Protein AF-A0A2E4DMF3-F1 (afdb_monomer_lite)

Secondary structure (DSSP, 8-state):
--THHHHHHHHHHHHHH-----TT-HHHHHHHHHHHHHHHHHHHHHHHHHHHHHHTTSS-HHHHHHHHHHHHHHHHHHHHHHHHHHHHHHHHH-

Foldseek 3Di:
DDPVVVVVLVVVLVVLLDDDDDPVPDVLSVVLVVLSVVLSVVLVVLLVVLVVCVVVVNDPPVRSVVVSVVSSVVSVVVSVVSVVVSVVVVVVPD

Structure (mmCIF, N/CA/C/O backbone):
data_AF-A0A2E4DMF3-F1
#
_entry.id   AF-A0A2E4DMF3-F1
#
loop_
_atom_site.group_PDB
_atom_site.id
_atom_site.type_symbol
_atom_site.label_atom_id
_atom_site.label_alt_id
_atom_site.label_comp_id
_atom_site.label_asym_id
_atom_site.label_entity_id
_atom_site.label_seq_id
_atom_site.pdbx_PDB_ins_code
_atom_site.Cartn_x
_atom_site.Cartn_y
_atom_site.Cartn_z
_atom_site.occupancy
_atom_site.B_iso_or_equiv
_atom_site.auth_seq_id
_atom_site.auth_comp_id
_atom_site.auth_asym_id
_atom_site.auth_atom_id
_atom_site.pdbx_PDB_model_num
ATOM 1 N N . MET A 1 1 ? -5.688 -9.128 17.661 1.00 45.66 1 MET A N 1
ATOM 2 C CA . MET A 1 1 ? -6.464 -8.941 16.420 1.00 45.66 1 MET A CA 1
ATOM 3 C C . MET A 1 1 ? -6.016 -9.991 15.413 1.00 45.66 1 MET A C 1
ATOM 5 O O . MET A 1 1 ? -4.989 -10.624 15.632 1.00 45.66 1 MET A O 1
ATOM 9 N N . SER A 1 2 ? -6.891 -10.330 14.468 1.00 39.31 2 SER A N 1
ATOM 10 C CA . SER A 1 2 ? -6.883 -11.601 13.735 1.00 39.31 2 SER A CA 1
ATOM 11 C C . SER A 1 2 ? -5.776 -11.658 12.678 1.00 39.31 2 SER A C 1
ATOM 13 O O . SER A 1 2 ? -5.618 -10.720 11.908 1.00 39.31 2 SER A O 1
ATOM 15 N N . SER A 1 3 ? -5.094 -12.803 12.574 1.00 50.69 3 SER A N 1
ATOM 16 C CA . SER A 1 3 ? -4.125 -13.181 11.521 1.00 50.69 3 SER A CA 1
ATOM 17 C C . SER A 1 3 ? -4.613 -12.949 10.076 1.00 50.69 3 SER A C 1
ATOM 19 O O . SER A 1 3 ? -3.838 -13.067 9.131 1.00 50.69 3 SER A O 1
ATOM 21 N N . PHE A 1 4 ? -5.899 -12.651 9.904 1.00 50.91 4 PHE A N 1
ATOM 22 C CA . PHE A 1 4 ? -6.598 -12.530 8.634 1.00 50.91 4 PHE A CA 1
ATOM 23 C C . PHE A 1 4 ? -6.314 -11.218 7.876 1.00 50.91 4 PHE A C 1
ATOM 25 O O . PHE A 1 4 ? -6.288 -11.229 6.649 1.00 50.91 4 PHE A O 1
ATOM 32 N N . GLU A 1 5 ? -6.080 -10.097 8.571 1.00 52.84 5 GLU A N 1
ATOM 33 C CA . GLU A 1 5 ? -5.836 -8.797 7.912 1.00 52.84 5 GLU A CA 1
ATOM 34 C C . GLU A 1 5 ? -4.419 -8.712 7.323 1.00 52.84 5 GLU A C 1
ATOM 36 O O . GLU A 1 5 ? -4.246 -8.246 6.199 1.00 52.84 5 GLU A O 1
ATOM 41 N N . LEU A 1 6 ? -3.420 -9.271 8.017 1.00 53.62 6 LEU A N 1
ATOM 42 C CA . LEU A 1 6 ? -2.045 -9.380 7.510 1.00 53.62 6 LEU A CA 1
ATOM 43 C C . LEU A 1 6 ? -1.948 -10.320 6.297 1.00 53.62 6 LEU A C 1
ATOM 45 O O . LEU A 1 6 ? -1.313 -9.972 5.305 1.00 53.62 6 LEU A O 1
ATOM 49 N N . GLN A 1 7 ? -2.654 -11.459 6.321 1.00 58.28 7 GLN A N 1
ATOM 50 C CA . GLN A 1 7 ? -2.686 -12.388 5.182 1.00 58.28 7 GLN A CA 1
ATOM 51 C C . GLN A 1 7 ? -3.273 -11.769 3.905 1.00 58.28 7 GLN A C 1
ATOM 53 O O . GLN A 1 7 ? -2.823 -12.098 2.805 1.00 58.28 7 GLN A O 1
ATOM 58 N N . GLN A 1 8 ? -4.266 -10.879 4.027 1.00 60.91 8 GLN A N 1
ATOM 59 C CA . GLN A 1 8 ? -4.832 -10.179 2.870 1.00 60.91 8 GLN A CA 1
ATOM 60 C C . GLN A 1 8 ? -3.829 -9.211 2.241 1.00 60.91 8 GLN A C 1
ATOM 62 O O . GLN A 1 8 ? -3.724 -9.163 1.017 1.00 60.91 8 GLN A O 1
ATOM 67 N N . VAL A 1 9 ? -3.075 -8.472 3.060 1.00 62.09 9 VAL A N 1
ATOM 68 C CA . VAL A 1 9 ? -2.041 -7.554 2.566 1.00 62.09 9 VAL A CA 1
ATOM 69 C C . VAL A 1 9 ? -0.945 -8.327 1.843 1.00 62.09 9 VAL A C 1
ATOM 71 O O . VAL A 1 9 ? -0.593 -7.957 0.726 1.00 62.09 9 VAL A O 1
ATOM 74 N N . ASP A 1 10 ? -0.449 -9.416 2.430 1.00 63.94 10 ASP A N 1
ATOM 75 C CA . ASP A 1 10 ? 0.614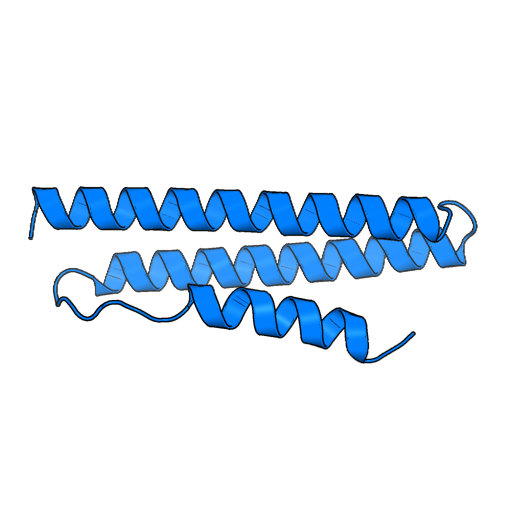 -10.220 1.819 1.00 63.94 10 ASP A CA 1
ATOM 76 C C . ASP A 1 10 ? 0.190 -10.798 0.460 1.00 63.94 10 ASP A C 1
ATOM 78 O O . ASP A 1 10 ? 0.908 -10.618 -0.526 1.00 63.94 10 ASP A O 1
ATOM 82 N N . SER A 1 11 ? -1.020 -11.367 0.374 1.00 65.25 11 SER A N 1
ATOM 83 C CA . SER A 1 11 ? -1.568 -11.920 -0.878 1.00 65.25 11 SER A CA 1
ATOM 84 C C . SER A 1 11 ? -1.723 -10.858 -1.978 1.00 65.25 11 SER A C 1
ATOM 86 O O . SER A 1 11 ? -1.499 -11.136 -3.152 1.00 65.25 11 SER A O 1
ATOM 88 N N . LEU A 1 12 ? -2.075 -9.617 -1.619 1.00 67.31 12 LEU A N 1
ATOM 89 C CA . LEU A 1 12 ? -2.271 -8.520 -2.579 1.00 67.31 12 LEU A CA 1
ATOM 90 C C . LEU A 1 12 ? -0.976 -8.063 -3.269 1.00 67.31 12 LEU A C 1
ATOM 92 O O . LEU A 1 12 ? -1.026 -7.499 -4.366 1.00 67.31 12 LEU A O 1
ATOM 96 N N . TRP A 1 13 ? 0.175 -8.264 -2.626 1.00 68.56 13 TRP A N 1
ATOM 97 C CA . TRP A 1 13 ? 1.470 -7.890 -3.189 1.00 68.56 13 TRP A CA 1
ATOM 98 C C . TRP A 1 13 ? 2.092 -8.998 -4.041 1.00 68.56 13 TRP A C 1
ATOM 100 O O . TRP A 1 13 ? 2.831 -8.679 -4.972 1.00 68.56 13 TRP A O 1
ATOM 110 N N . GLU A 1 14 ? 1.805 -10.271 -3.754 1.00 66.12 14 GLU A N 1
ATOM 111 C CA . GLU A 1 14 ? 2.342 -11.416 -4.506 1.00 66.12 14 GLU A CA 1
ATOM 112 C C . GLU A 1 14 ? 2.008 -11.314 -6.005 1.00 66.12 14 GLU A C 1
ATOM 114 O O . GLU A 1 14 ? 2.916 -11.387 -6.839 1.00 66.12 14 GLU A O 1
ATOM 119 N N . ASP A 1 15 ? 0.764 -10.962 -6.345 1.00 64.19 15 ASP A N 1
ATOM 120 C CA . ASP A 1 15 ? 0.301 -10.768 -7.730 1.00 64.19 15 ASP A CA 1
ATOM 121 C C . ASP A 1 15 ? 1.087 -9.694 -8.513 1.00 64.19 15 ASP A C 1
ATOM 123 O O . ASP A 1 15 ? 1.142 -9.725 -9.743 1.00 64.19 15 ASP A O 1
ATOM 127 N N . GLN A 1 16 ? 1.711 -8.732 -7.824 1.00 61.47 16 GLN A N 1
ATOM 128 C CA . GLN A 1 16 ? 2.417 -7.598 -8.445 1.00 61.47 16 GLN A CA 1
ATOM 129 C C . GLN A 1 16 ? 3.933 -7.814 -8.565 1.00 61.47 16 GLN A C 1
ATOM 131 O O . GLN A 1 16 ? 4.621 -7.040 -9.239 1.00 61.47 16 GLN A O 1
ATOM 136 N N . THR A 1 17 ? 4.461 -8.861 -7.925 1.00 59.4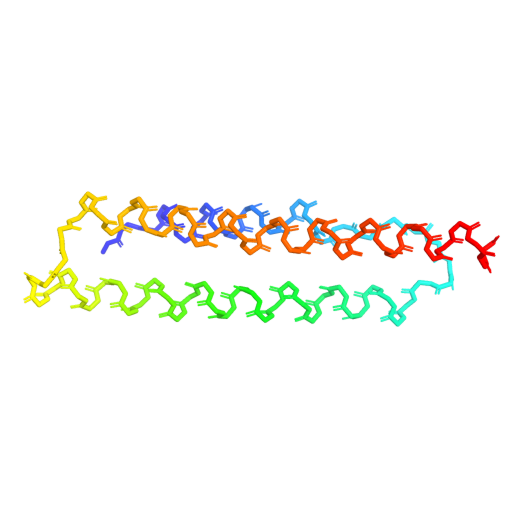1 17 THR A N 1
ATOM 137 C CA . THR A 1 17 ? 5.906 -9.143 -7.856 1.00 59.41 17 THR A CA 1
ATOM 138 C C . THR A 1 17 ? 6.425 -10.076 -8.948 1.00 59.41 17 THR A C 1
ATOM 140 O O . THR A 1 17 ? 7.638 -10.192 -9.104 1.00 59.41 17 THR A O 1
ATOM 143 N N . HIS A 1 18 ? 5.560 -10.703 -9.752 1.00 59.19 18 HIS A N 1
ATOM 144 C CA . HIS A 1 18 ? 6.014 -11.594 -10.821 1.00 59.19 18 HIS A CA 1
ATOM 145 C C . HIS A 1 18 ? 6.650 -10.811 -11.991 1.00 59.19 18 HIS A C 1
ATOM 147 O O . HIS A 1 18 ? 5.972 -10.019 -12.657 1.00 59.19 18 HIS A O 1
ATOM 153 N N . PRO A 1 19 ? 7.954 -10.998 -12.278 1.00 54.50 19 PRO A N 1
ATOM 154 C CA . PRO A 1 19 ? 8.604 -10.353 -13.411 1.00 54.50 19 PRO A CA 1
ATOM 155 C C . PRO A 1 19 ? 8.152 -11.012 -14.721 1.00 54.50 19 PRO A C 1
ATOM 157 O O . PRO A 1 19 ? 8.095 -12.233 -14.823 1.00 54.50 19 PRO A O 1
ATOM 160 N N . SER A 1 20 ? 7.872 -10.203 -15.743 1.00 53.97 20 SER A N 1
ATOM 161 C CA . SER A 1 20 ? 7.825 -10.682 -17.127 1.00 53.97 20 SER A CA 1
ATOM 162 C C . SER A 1 20 ? 9.265 -10.782 -17.624 1.00 53.97 20 SER A C 1
ATOM 164 O O . SER A 1 20 ? 9.954 -9.764 -17.696 1.00 53.97 20 SER A O 1
ATOM 166 N N . ASP A 1 21 ? 9.722 -11.993 -17.936 1.00 49.53 21 ASP A N 1
ATOM 167 C CA . ASP A 1 21 ? 11.076 -12.281 -18.413 1.00 49.53 21 ASP A CA 1
ATOM 168 C C . ASP A 1 21 ? 11.408 -11.500 -19.695 1.00 49.53 21 ASP A C 1
ATOM 170 O O . ASP A 1 21 ? 10.928 -11.808 -20.786 1.00 49.53 21 ASP A O 1
ATOM 174 N N . THR A 1 22 ? 12.250 -10.471 -19.602 1.00 48.56 22 THR A N 1
ATOM 175 C CA . THR A 1 22 ? 12.967 -9.920 -20.767 1.00 48.56 22 THR A CA 1
ATOM 176 C C . THR A 1 22 ? 14.257 -9.242 -20.309 1.00 48.56 22 THR A C 1
ATOM 178 O O . THR A 1 22 ? 14.259 -8.477 -19.351 1.00 48.56 22 THR A O 1
ATOM 181 N N . SER A 1 23 ? 15.391 -9.543 -20.947 1.00 48.72 23 SER A N 1
ATOM 182 C CA . SER A 1 23 ? 16.745 -9.372 -20.385 1.00 48.72 23 SER A CA 1
ATOM 183 C C . SER A 1 23 ? 17.299 -7.935 -20.301 1.00 48.72 23 SER A C 1
ATOM 185 O O . SER A 1 23 ? 18.446 -7.756 -19.904 1.00 48.72 23 SER A O 1
ATOM 187 N N . SER A 1 24 ? 16.511 -6.905 -20.624 1.00 48.59 24 SER A N 1
ATOM 188 C CA . SER A 1 24 ? 16.845 -5.482 -20.397 1.00 48.59 24 SER A CA 1
ATOM 189 C C . SER A 1 24 ? 16.470 -5.000 -18.977 1.00 48.59 24 SER A C 1
ATOM 191 O O . SER A 1 24 ? 16.654 -3.832 -18.634 1.00 48.59 24 SER A O 1
ATOM 193 N N . SER A 1 25 ? 15.900 -5.886 -18.155 1.00 57.03 25 SER A N 1
ATOM 194 C CA . SER A 1 25 ? 14.988 -5.542 -17.058 1.00 57.03 25 SER A CA 1
ATOM 195 C C . SER A 1 25 ? 15.584 -5.496 -15.653 1.00 57.03 25 SER A C 1
ATOM 197 O O . SER A 1 25 ? 14.864 -5.120 -14.737 1.00 57.03 25 SER A O 1
ATOM 199 N N . HIS A 1 26 ? 16.853 -5.852 -15.419 1.00 60.75 26 HIS A N 1
ATOM 200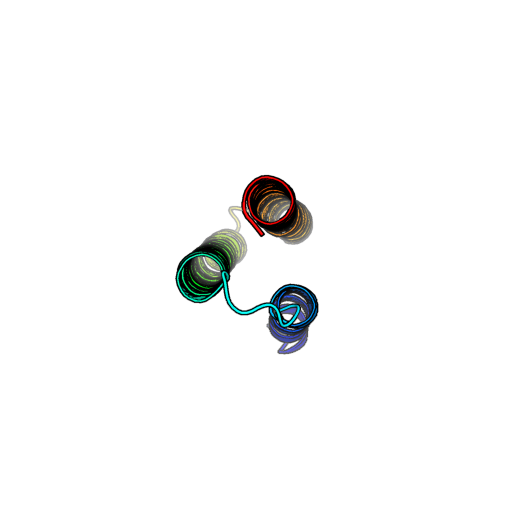 C CA . HIS A 1 26 ? 17.280 -6.141 -14.040 1.00 60.75 26 HIS A CA 1
ATOM 201 C C . HIS A 1 26 ? 17.221 -4.922 -13.098 1.00 60.75 26 HIS A C 1
ATOM 203 O O . HIS A 1 26 ? 16.703 -5.045 -11.993 1.00 60.75 26 HIS A O 1
ATOM 209 N N . ILE A 1 27 ? 17.655 -3.737 -13.553 1.00 62.66 27 ILE A N 1
ATOM 210 C CA . ILE A 1 27 ? 17.595 -2.486 -12.766 1.00 62.66 27 ILE A CA 1
ATOM 211 C C . ILE A 1 27 ? 16.144 -2.031 -12.547 1.00 62.66 27 ILE A C 1
ATOM 213 O O . ILE A 1 27 ? 15.805 -1.503 -11.485 1.00 62.66 27 ILE A O 1
ATOM 217 N N . VAL A 1 28 ? 15.274 -2.225 -13.543 1.00 68.69 28 VAL A N 1
ATOM 218 C CA . VAL A 1 28 ? 13.872 -1.790 -13.459 1.00 68.69 28 VAL A CA 1
ATOM 219 C C . VAL A 1 28 ? 13.063 -2.740 -12.574 1.00 68.69 28 VAL A C 1
ATOM 221 O O . VAL A 1 28 ? 12.327 -2.279 -11.705 1.00 68.69 28 VAL A O 1
ATOM 224 N N . ALA A 1 29 ? 13.309 -4.046 -12.682 1.00 69.31 29 ALA A N 1
ATOM 225 C CA . ALA A 1 29 ? 12.786 -5.061 -11.777 1.00 69.31 29 ALA A CA 1
ATOM 226 C C . ALA A 1 29 ? 13.272 -4.848 -10.332 1.00 69.31 29 ALA A C 1
ATOM 228 O O . ALA A 1 29 ? 12.471 -4.922 -9.405 1.00 69.31 29 ALA A O 1
ATOM 229 N N . GLU A 1 30 ? 14.549 -4.505 -10.122 1.00 77.06 30 GLU A N 1
ATOM 230 C CA . GLU A 1 30 ? 15.080 -4.172 -8.791 1.00 77.06 30 GLU A CA 1
ATOM 231 C C . GLU A 1 30 ? 14.423 -2.902 -8.222 1.00 77.06 30 GLU A C 1
ATOM 233 O O . GLU A 1 30 ? 14.078 -2.847 -7.042 1.00 77.06 30 GLU A O 1
ATOM 238 N N . SER A 1 31 ? 14.193 -1.891 -9.064 1.00 79.44 31 SER A N 1
ATOM 239 C CA . SER A 1 31 ? 13.490 -0.663 -8.674 1.00 79.44 31 SER A CA 1
ATOM 240 C C . SER A 1 31 ? 12.026 -0.937 -8.314 1.00 79.44 31 SER A C 1
ATOM 242 O O . SER A 1 31 ? 11.529 -0.397 -7.325 1.00 79.44 31 SER A O 1
ATOM 244 N N . ARG A 1 32 ? 11.351 -1.825 -9.058 1.00 81.81 32 ARG A N 1
ATOM 245 C CA . ARG A 1 32 ? 9.988 -2.288 -8.757 1.00 81.81 32 ARG A CA 1
ATOM 246 C C . ARG A 1 32 ? 9.932 -3.022 -7.419 1.00 81.81 32 ARG A C 1
ATOM 248 O O . ARG A 1 32 ? 9.073 -2.715 -6.598 1.00 81.81 32 ARG A O 1
ATOM 255 N N . GLN A 1 33 ? 10.861 -3.947 -7.184 1.00 84.06 33 GLN A N 1
ATOM 256 C CA . GLN A 1 33 ? 10.950 -4.700 -5.933 1.00 84.06 33 GLN A CA 1
ATOM 257 C C . GLN A 1 33 ? 11.143 -3.759 -4.734 1.00 84.06 33 GLN A C 1
ATOM 259 O O . GLN A 1 33 ? 10.386 -3.838 -3.770 1.00 84.06 33 GLN A O 1
ATOM 264 N N . LYS A 1 34 ? 12.081 -2.805 -4.832 1.00 86.75 34 LYS A N 1
ATOM 265 C CA . LYS A 1 34 ? 12.323 -1.791 -3.789 1.00 86.75 34 LYS A CA 1
ATOM 266 C C . LYS A 1 34 ? 11.098 -0.919 -3.521 1.00 86.75 34 LYS A C 1
ATOM 268 O O . LYS A 1 34 ? 10.831 -0.577 -2.373 1.00 86.75 34 LYS A O 1
ATOM 273 N N . LEU A 1 35 ? 10.349 -0.557 -4.563 1.00 86.12 35 LEU A N 1
ATOM 274 C CA . LEU A 1 35 ? 9.117 0.218 -4.421 1.00 86.12 35 LEU A CA 1
ATOM 275 C C . LEU A 1 35 ? 8.033 -0.577 -3.680 1.00 86.12 35 LEU A C 1
ATOM 277 O O . LEU A 1 35 ? 7.378 -0.042 -2.788 1.00 86.12 35 LEU A O 1
ATOM 281 N N . ILE A 1 36 ? 7.864 -1.855 -4.026 1.00 85.81 36 ILE A N 1
ATOM 282 C CA . ILE A 1 36 ? 6.915 -2.751 -3.354 1.00 85.81 36 ILE A CA 1
ATOM 283 C C . ILE A 1 36 ? 7.300 -2.930 -1.881 1.00 85.81 36 ILE A C 1
ATOM 285 O O . ILE A 1 36 ? 6.438 -2.819 -1.013 1.00 85.81 36 ILE A O 1
ATOM 289 N N . GLU A 1 37 ? 8.581 -3.154 -1.580 1.00 88.12 37 GLU A N 1
ATOM 290 C CA . GLU A 1 37 ? 9.079 -3.253 -0.201 1.00 88.12 37 GLU A CA 1
ATOM 291 C C . GLU A 1 37 ? 8.822 -1.967 0.594 1.00 88.12 37 GLU A C 1
ATOM 293 O O . GLU A 1 37 ? 8.272 -2.027 1.694 1.00 88.12 37 GLU A O 1
ATOM 298 N N . LEU A 1 38 ? 9.102 -0.799 0.007 1.00 87.81 38 LEU A N 1
ATOM 299 C CA . LEU A 1 38 ? 8.823 0.494 0.632 1.00 87.81 38 LEU A CA 1
ATOM 300 C C . LEU A 1 38 ? 7.334 0.658 0.977 1.00 87.81 38 LEU A C 1
ATOM 302 O O . LEU A 1 38 ? 6.994 1.108 2.074 1.00 87.81 38 LEU A O 1
ATOM 306 N N . TYR A 1 39 ? 6.433 0.296 0.060 1.00 88.12 39 TYR A N 1
ATOM 307 C CA . TYR A 1 39 ? 4.994 0.403 0.306 1.00 88.12 39 TYR A CA 1
ATOM 308 C C . TYR A 1 39 ? 4.467 -0.649 1.283 1.00 88.12 39 TYR A C 1
ATOM 310 O O . TYR A 1 39 ? 3.530 -0.350 2.031 1.00 88.12 39 TYR A O 1
ATOM 318 N N . LYS A 1 40 ? 5.070 -1.842 1.339 1.00 85.00 40 LYS A N 1
ATOM 319 C CA . LYS A 1 40 ? 4.787 -2.836 2.386 1.00 85.00 40 LYS A CA 1
ATOM 320 C C . LYS A 1 40 ? 5.131 -2.287 3.768 1.00 85.00 40 LYS A C 1
ATOM 322 O O . LYS A 1 40 ? 4.275 -2.306 4.652 1.00 85.00 40 LYS A O 1
ATOM 327 N N . ASP A 1 41 ? 6.328 -1.729 3.932 1.00 87.75 41 ASP A N 1
ATOM 328 C CA . ASP A 1 41 ? 6.766 -1.134 5.199 1.00 87.75 41 ASP A CA 1
ATOM 329 C C . ASP A 1 41 ? 5.895 0.064 5.598 1.00 87.75 41 ASP A C 1
ATOM 331 O O . ASP A 1 41 ? 5.477 0.184 6.752 1.00 87.75 41 ASP A O 1
ATOM 335 N N . CYS A 1 42 ? 5.551 0.923 4.633 1.00 86.56 42 CYS A N 1
ATOM 336 C CA . CYS A 1 42 ? 4.635 2.040 4.859 1.00 86.56 42 CYS A CA 1
ATOM 337 C C . CYS A 1 42 ? 3.257 1.555 5.336 1.00 86.56 42 CYS A C 1
ATOM 339 O O . CYS A 1 42 ? 2.744 2.062 6.335 1.00 86.56 42 CYS A O 1
ATOM 341 N N . SER A 1 43 ? 2.706 0.526 4.684 1.00 86.69 43 SER A N 1
ATOM 342 C CA . SER A 1 43 ? 1.408 -0.054 5.048 1.00 86.69 43 SER A CA 1
ATOM 343 C C . SER A 1 43 ? 1.440 -0.659 6.452 1.00 86.69 43 SER A C 1
ATOM 345 O O . SER A 1 43 ? 0.510 -0.458 7.227 1.00 86.69 43 SER A O 1
ATOM 347 N N . LYS A 1 44 ? 2.529 -1.343 6.822 1.00 86.25 44 LYS A N 1
ATOM 348 C CA . LYS A 1 44 ? 2.702 -1.906 8.167 1.00 86.25 44 LYS A CA 1
ATOM 349 C C . LYS A 1 44 ? 2.729 -0.819 9.244 1.00 86.25 44 LYS A C 1
ATOM 351 O O . LYS A 1 44 ? 1.997 -0.921 10.226 1.00 86.25 44 LYS A O 1
ATOM 356 N N . ASN A 1 45 ? 3.519 0.234 9.036 1.00 89.19 45 ASN A N 1
ATOM 357 C CA . ASN A 1 45 ? 3.599 1.361 9.969 1.00 89.19 45 ASN A CA 1
ATOM 358 C C . ASN A 1 45 ? 2.250 2.081 10.103 1.00 89.19 45 ASN A C 1
ATOM 360 O O . ASN A 1 45 ? 1.867 2.498 11.196 1.00 89.19 45 ASN A O 1
ATOM 364 N N . PHE A 1 46 ? 1.519 2.220 8.995 1.00 89.50 46 PHE A N 1
ATOM 365 C CA . PHE A 1 46 ? 0.186 2.808 8.994 1.00 89.50 46 PHE A CA 1
ATOM 366 C C . PHE A 1 46 ? -0.813 1.966 9.797 1.00 89.50 46 PHE A C 1
ATOM 368 O O . PHE A 1 46 ? -1.563 2.520 10.602 1.00 89.50 46 PHE A O 1
ATOM 375 N N . ILE A 1 47 ? -0.805 0.641 9.618 1.00 86.31 47 ILE A N 1
ATOM 376 C CA . ILE A 1 47 ? -1.665 -0.282 10.372 1.00 86.31 47 ILE A CA 1
ATOM 377 C C . ILE A 1 47 ? -1.361 -0.179 11.869 1.00 86.31 47 ILE A C 1
ATOM 379 O O . ILE A 1 47 ? -2.277 0.063 12.647 1.00 86.31 47 ILE A O 1
ATOM 383 N N . GLU A 1 48 ? -0.090 -0.255 12.271 1.00 89.62 48 GLU A N 1
ATOM 384 C CA . GLU A 1 48 ? 0.310 -0.145 13.683 1.00 89.62 48 GLU A CA 1
ATOM 385 C C . GLU A 1 48 ? -0.110 1.203 14.297 1.00 89.62 48 GLU A C 1
ATOM 387 O O . GLU A 1 48 ? -0.620 1.273 15.419 1.00 89.62 48 GLU A O 1
ATOM 392 N N . HIS A 1 49 ? 0.05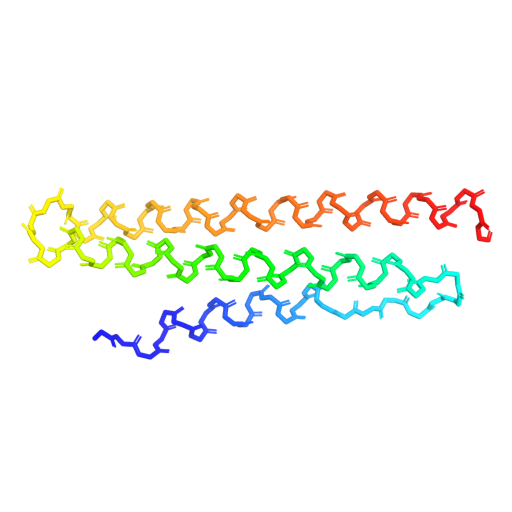3 2.299 13.550 1.00 91.44 49 HIS A N 1
ATOM 393 C CA . HIS A 1 49 ? -0.420 3.611 13.982 1.00 91.44 49 HIS A CA 1
ATOM 394 C C . HIS A 1 49 ? -1.945 3.640 14.159 1.00 91.44 49 HIS A C 1
ATOM 396 O O . HIS A 1 49 ? -2.445 4.140 15.168 1.00 91.44 49 HIS A O 1
ATOM 402 N N . THR A 1 50 ? -2.678 3.070 13.206 1.00 89.88 50 THR A N 1
ATOM 403 C CA . THR A 1 50 ? -4.144 3.016 13.212 1.00 89.88 50 THR A CA 1
ATOM 404 C C . THR A 1 50 ? -4.666 2.162 14.370 1.00 89.88 50 THR A C 1
ATOM 406 O O . THR A 1 50 ? -5.584 2.582 15.073 1.00 89.88 50 THR A O 1
ATOM 409 N N . GLU A 1 51 ? -4.039 1.015 14.645 1.00 89.38 51 GLU A N 1
ATOM 410 C CA . GLU A 1 51 ? -4.346 0.171 15.806 1.00 89.38 51 GLU A CA 1
ATOM 411 C C . GLU A 1 51 ? -4.150 0.929 17.126 1.00 89.38 51 GLU A C 1
ATOM 413 O O . GLU A 1 51 ? -5.003 0.865 18.013 1.00 89.38 51 GLU A O 1
ATOM 418 N N . ASN A 1 52 ? -3.067 1.703 17.255 1.00 93.94 52 ASN A N 1
ATOM 419 C CA . ASN A 1 52 ? -2.831 2.530 18.439 1.00 93.94 52 ASN A CA 1
ATOM 420 C C . ASN A 1 52 ? -3.925 3.590 18.639 1.00 93.94 52 ASN A C 1
ATOM 422 O O . ASN A 1 52 ? -4.373 3.803 19.768 1.00 93.94 52 ASN A O 1
ATOM 426 N N . LEU A 1 53 ? -4.401 4.224 17.564 1.00 93.56 53 LEU A N 1
ATOM 427 C CA . LEU A 1 53 ? -5.508 5.182 17.640 1.00 93.56 53 LEU A CA 1
ATOM 428 C C . LEU A 1 53 ? -6.823 4.515 18.072 1.00 93.56 53 LEU A C 1
ATOM 430 O O . LEU A 1 53 ? -7.557 5.097 18.874 1.00 93.56 53 LEU A O 1
ATOM 434 N N . ILE A 1 54 ? -7.101 3.297 17.593 1.00 93.44 54 ILE A N 1
ATOM 435 C CA . ILE A 1 54 ? -8.266 2.508 18.028 1.00 93.44 54 ILE A CA 1
ATOM 436 C C . ILE A 1 54 ? -8.159 2.182 19.520 1.00 93.44 54 ILE A C 1
ATOM 438 O O . ILE A 1 54 ? -9.100 2.430 20.275 1.00 93.44 54 ILE A O 1
ATOM 442 N N . ASN A 1 55 ? -7.006 1.676 19.965 1.00 93.81 55 ASN A N 1
ATOM 443 C CA . ASN A 1 55 ? -6.776 1.284 21.359 1.00 93.81 55 ASN A CA 1
ATOM 444 C C . ASN A 1 55 ? -6.902 2.465 22.333 1.00 93.81 55 ASN A C 1
ATOM 446 O O . ASN A 1 55 ? -7.362 2.292 23.461 1.00 93.81 55 ASN A O 1
ATOM 450 N N . ASN A 1 56 ? -6.549 3.671 21.884 1.00 95.81 56 ASN A N 1
ATOM 451 C CA . ASN A 1 56 ? -6.694 4.904 22.656 1.00 95.81 56 ASN A CA 1
ATOM 452 C C . ASN A 1 56 ? -8.101 5.528 22.565 1.00 95.81 56 ASN A C 1
ATOM 454 O O . ASN A 1 56 ? -8.339 6.583 23.154 1.00 95.81 56 ASN A O 1
ATOM 458 N N . GLY A 1 57 ? -9.027 4.924 21.812 1.00 93.69 57 GLY A N 1
ATOM 459 C CA . GLY A 1 57 ? -10.378 5.447 21.592 1.00 93.69 57 GLY A CA 1
ATOM 460 C C . GLY A 1 57 ? -10.429 6.719 20.739 1.00 93.69 57 GLY A C 1
ATOM 461 O O . GLY A 1 57 ? -11.423 7.440 20.774 1.00 93.69 57 GLY A O 1
ATOM 462 N N . GLN A 1 58 ? -9.360 7.019 19.997 1.00 95.75 58 GLN A N 1
ATOM 463 C CA . GLN A 1 58 ? -9.234 8.211 19.151 1.00 95.75 58 GLN A CA 1
ATOM 464 C C . GLN A 1 58 ? -9.776 7.986 17.735 1.00 95.75 58 GLN A C 1
ATOM 466 O O . GLN A 1 58 ? -10.026 8.952 17.018 1.00 95.75 58 GLN A O 1
ATOM 471 N N . LEU A 1 59 ? -9.947 6.725 17.337 1.00 93.75 59 LEU A N 1
ATOM 472 C CA . LEU A 1 59 ? -10.463 6.327 16.035 1.00 93.75 59 LEU A CA 1
ATOM 473 C C . LEU A 1 59 ? -11.441 5.165 16.207 1.00 93.75 59 LEU A C 1
ATOM 475 O O . LEU A 1 59 ? -11.168 4.220 16.950 1.00 93.75 59 LEU A O 1
ATOM 479 N N . SER A 1 60 ? -12.588 5.229 15.532 1.00 93.94 60 SER A N 1
ATOM 480 C CA . SER A 1 60 ? -13.525 4.109 15.542 1.00 93.94 60 SER A CA 1
ATOM 481 C C . SER A 1 60 ? -12.992 2.965 14.679 1.00 93.94 60 SER A C 1
ATOM 483 O O . SER A 1 60 ? -12.263 3.182 13.712 1.00 93.94 60 SER A O 1
ATOM 485 N N . THR A 1 61 ? -13.381 1.729 14.989 1.00 88.25 61 THR A N 1
ATOM 486 C CA . THR A 1 61 ? -12.992 0.572 14.169 1.00 88.25 61 THR A CA 1
ATOM 487 C C . THR A 1 61 ? -13.505 0.688 12.731 1.00 88.25 61 THR A C 1
ATOM 489 O O . THR A 1 61 ? -12.818 0.260 11.812 1.00 88.25 61 THR A O 1
ATOM 492 N N . ALA A 1 62 ? -14.682 1.287 12.516 1.00 90.12 62 ALA A N 1
ATOM 493 C CA . ALA A 1 62 ? -15.235 1.473 11.175 1.00 90.12 62 ALA A CA 1
ATOM 494 C C . ALA A 1 62 ? -14.380 2.445 10.344 1.00 90.12 62 ALA A C 1
ATOM 496 O O . ALA A 1 62 ? -13.964 2.097 9.239 1.00 90.12 62 ALA A O 1
ATOM 497 N N . ASP A 1 63 ? -14.042 3.604 10.916 1.00 91.38 63 ASP A N 1
ATOM 498 C CA . ASP A 1 63 ? -13.208 4.611 10.247 1.00 91.38 63 ASP A CA 1
ATOM 499 C C . ASP A 1 63 ? -11.780 4.090 10.015 1.00 91.38 63 ASP A C 1
ATOM 501 O O . ASP A 1 63 ? -11.160 4.364 8.988 1.00 91.38 63 ASP A O 1
ATOM 505 N N . ALA A 1 64 ? -11.255 3.298 10.955 1.00 88.25 64 ALA A N 1
ATOM 506 C CA . ALA A 1 64 ? -9.952 2.651 10.836 1.00 88.25 64 ALA A CA 1
ATOM 507 C C . ALA A 1 64 ? -9.886 1.673 9.657 1.00 88.25 64 ALA A C 1
ATOM 509 O O . ALA A 1 64 ? -8.911 1.687 8.900 1.00 88.25 64 ALA A O 1
ATOM 510 N N . VAL A 1 65 ? -10.921 0.846 9.480 1.00 86.25 65 VAL A N 1
ATOM 511 C CA . VAL A 1 65 ? -11.008 -0.097 8.356 1.00 86.25 65 VAL A CA 1
ATOM 512 C C . VAL A 1 65 ? -11.073 0.660 7.032 1.00 86.25 65 VAL A C 1
ATOM 514 O O . VAL A 1 65 ? -10.297 0.356 6.126 1.00 86.25 65 VAL A O 1
ATOM 517 N N . GLU A 1 66 ? -11.934 1.675 6.927 1.00 88.38 66 GLU A N 1
ATOM 518 C CA . GLU A 1 66 ? -12.081 2.467 5.700 1.00 88.38 66 GLU A CA 1
ATOM 519 C C . GLU A 1 66 ? -10.772 3.185 5.327 1.00 88.38 66 GLU A C 1
ATOM 521 O O . GLU A 1 66 ? -10.301 3.096 4.190 1.00 88.38 66 GLU A O 1
ATOM 526 N N . SER A 1 67 ? -10.132 3.834 6.303 1.00 87.94 67 SER A N 1
ATOM 527 C CA . SER A 1 67 ? -8.858 4.536 6.121 1.00 87.94 67 SER A CA 1
ATOM 528 C C . SER A 1 67 ? -7.732 3.589 5.687 1.00 87.94 67 SER A C 1
ATOM 530 O O . SER A 1 67 ? -6.977 3.891 4.760 1.00 87.94 67 SER A O 1
ATOM 532 N N . THR A 1 68 ? -7.665 2.395 6.285 1.00 84.81 68 THR A N 1
ATOM 533 C CA . THR A 1 68 ? -6.678 1.363 5.928 1.00 84.81 68 THR A CA 1
ATOM 534 C C . THR A 1 68 ? -6.892 0.838 4.512 1.00 84.81 68 THR A C 1
ATOM 536 O O . THR A 1 68 ? -5.934 0.722 3.746 1.00 84.81 68 THR A O 1
ATOM 539 N N . GLN A 1 69 ? -8.142 0.581 4.121 1.00 84.88 69 GLN A N 1
ATOM 540 C CA . GLN A 1 69 ? -8.476 0.156 2.760 1.00 84.88 69 GLN A CA 1
ATOM 541 C C . GLN A 1 69 ? -8.115 1.225 1.723 1.00 84.88 69 GLN A C 1
ATOM 543 O O . GLN A 1 69 ? -7.510 0.902 0.698 1.00 84.88 69 GLN A O 1
ATOM 548 N N . MET A 1 70 ? -8.423 2.497 2.001 1.00 89.25 70 MET A N 1
ATOM 549 C CA . MET A 1 70 ? -8.041 3.613 1.132 1.00 89.25 70 MET A CA 1
ATOM 550 C C . MET A 1 70 ? -6.518 3.749 1.002 1.00 89.25 70 MET A C 1
ATOM 552 O O . MET A 1 70 ? -6.014 3.922 -0.109 1.00 89.25 70 MET A O 1
ATOM 556 N N . HIS A 1 71 ? -5.778 3.631 2.109 1.00 87.69 71 HIS A N 1
ATOM 557 C CA . HIS A 1 71 ? -4.317 3.715 2.108 1.00 87.69 71 HIS A CA 1
ATOM 558 C C . HIS A 1 71 ? -3.677 2.606 1.260 1.00 87.69 71 HIS A C 1
ATOM 560 O O . HIS A 1 71 ? -2.870 2.889 0.370 1.00 87.69 71 HIS A O 1
ATOM 566 N N . ILE A 1 72 ? -4.081 1.351 1.481 1.00 83.81 72 ILE A N 1
ATOM 567 C CA . ILE A 1 72 ? -3.579 0.200 0.716 1.00 83.81 72 ILE A CA 1
ATOM 568 C C . ILE A 1 72 ? -3.914 0.359 -0.771 1.00 83.81 72 ILE A C 1
ATOM 570 O O . ILE A 1 72 ? -3.036 0.187 -1.619 1.00 83.81 72 ILE A O 1
ATOM 574 N N . GLY A 1 73 ? -5.155 0.736 -1.097 1.00 85.44 73 GLY A N 1
ATOM 575 C CA . GLY A 1 73 ? -5.579 0.959 -2.480 1.00 85.44 73 GLY A CA 1
ATOM 576 C C . GLY A 1 73 ? -4.751 2.038 -3.184 1.00 85.44 73 GLY A C 1
ATOM 577 O O . GLY A 1 73 ? -4.316 1.839 -4.318 1.00 85.44 73 GLY A O 1
ATOM 578 N N . SER A 1 74 ? -4.455 3.149 -2.501 1.00 88.62 74 SER A N 1
ATOM 579 C CA . SER A 1 74 ? -3.603 4.213 -3.049 1.00 88.62 74 SER A CA 1
ATOM 580 C C . SER A 1 74 ? -2.189 3.717 -3.361 1.00 88.62 74 SER A C 1
ATOM 582 O O . SER A 1 74 ? -1.670 3.990 -4.443 1.00 88.62 74 SER A O 1
ATOM 584 N N . ASN A 1 75 ? -1.571 2.962 -2.449 1.00 87.81 75 ASN A N 1
ATOM 585 C CA . ASN A 1 75 ? -0.223 2.423 -2.654 1.00 87.81 75 ASN A CA 1
ATOM 586 C C . ASN A 1 75 ? -0.174 1.458 -3.853 1.00 87.81 75 ASN A C 1
ATOM 588 O O . ASN A 1 75 ? 0.769 1.488 -4.644 1.00 87.81 75 ASN A O 1
ATOM 592 N N . GLN A 1 76 ? -1.214 0.639 -4.035 1.00 83.88 76 GLN A N 1
ATOM 593 C CA . GLN A 1 76 ? -1.314 -0.265 -5.183 1.00 83.88 76 GLN A CA 1
ATOM 594 C C . GLN A 1 76 ? -1.412 0.478 -6.515 1.00 83.88 76 GLN A C 1
ATOM 596 O O . GLN A 1 76 ? -0.801 0.060 -7.499 1.00 83.88 76 GLN A O 1
ATOM 601 N N . GLU A 1 77 ? -2.168 1.574 -6.576 1.00 88.50 77 GLU A N 1
ATOM 602 C CA . GLU A 1 77 ? -2.268 2.368 -7.802 1.00 88.50 77 GLU A CA 1
ATOM 603 C C . GLU A 1 77 ? -0.927 3.006 -8.187 1.00 88.50 77 GLU A C 1
ATOM 605 O O . GLU A 1 77 ? -0.592 3.051 -9.374 1.00 88.50 77 GLU A O 1
ATOM 610 N N . GLU A 1 78 ? -0.114 3.424 -7.214 1.00 87.38 78 GLU A N 1
ATOM 611 C CA . GLU A 1 78 ? 1.241 3.919 -7.483 1.00 87.38 78 GLU A CA 1
ATOM 612 C C . GLU A 1 78 ? 2.161 2.823 -8.041 1.00 87.38 78 GLU A C 1
ATOM 614 O O . GLU A 1 78 ? 2.844 3.042 -9.047 1.00 87.38 78 GLU A O 1
ATOM 619 N N . VAL A 1 79 ? 2.118 1.606 -7.486 1.00 85.31 79 VAL A N 1
ATOM 620 C CA . VAL A 1 79 ? 2.884 0.473 -8.036 1.00 85.31 79 VAL A CA 1
ATOM 621 C C . VAL A 1 79 ? 2.426 0.119 -9.455 1.00 85.31 79 VAL A C 1
ATOM 623 O O . VAL A 1 79 ? 3.260 -0.062 -10.346 1.00 85.31 79 VAL A O 1
ATOM 626 N N . LYS A 1 80 ? 1.115 0.111 -9.730 1.00 85.50 80 LYS A N 1
ATOM 627 C CA . LYS A 1 80 ? 0.588 -0.115 -11.090 1.00 85.50 80 LYS A CA 1
ATOM 628 C C . LYS A 1 80 ? 1.060 0.948 -12.083 1.00 85.50 80 LYS A C 1
ATOM 630 O O . LYS A 1 80 ? 1.374 0.611 -13.227 1.00 85.50 80 LYS A O 1
ATOM 635 N N . LYS A 1 81 ? 1.107 2.227 -11.686 1.00 86.38 81 LYS A N 1
ATOM 636 C CA . LYS A 1 81 ? 1.654 3.307 -12.530 1.00 86.38 81 LYS A CA 1
ATOM 637 C C . LYS A 1 81 ? 3.126 3.058 -12.844 1.00 86.38 81 LYS A C 1
ATOM 639 O O . LYS A 1 81 ? 3.514 3.182 -14.005 1.00 86.38 81 LYS A O 1
ATOM 644 N N . PHE A 1 82 ? 3.915 2.656 -11.849 1.00 84.94 82 PHE A N 1
ATOM 645 C CA . PHE A 1 82 ? 5.327 2.333 -12.043 1.00 84.94 82 PHE A CA 1
ATOM 646 C C . PHE A 1 82 ? 5.523 1.183 -13.042 1.00 84.94 82 PHE A C 1
ATOM 648 O O . PHE A 1 82 ? 6.291 1.323 -13.992 1.00 84.94 82 PHE A O 1
ATOM 655 N N . ILE A 1 83 ? 4.756 0.095 -12.903 1.00 81.81 83 ILE A N 1
ATOM 656 C CA . ILE A 1 83 ? 4.793 -1.047 -13.835 1.00 81.81 83 ILE A CA 1
ATOM 657 C C . ILE A 1 83 ? 4.474 -0.605 -15.272 1.00 81.81 83 ILE A C 1
ATOM 659 O O . ILE A 1 83 ? 5.142 -1.029 -16.214 1.00 81.81 83 ILE A O 1
ATOM 663 N N . LYS A 1 84 ? 3.485 0.277 -15.468 1.00 83.94 84 LYS A N 1
ATOM 664 C CA . LYS A 1 84 ? 3.154 0.806 -16.804 1.00 83.94 84 LYS A CA 1
ATOM 665 C C . LYS A 1 84 ? 4.294 1.630 -17.407 1.00 83.94 84 LYS A C 1
ATOM 667 O O . LYS A 1 84 ? 4.537 1.528 -18.607 1.00 83.94 84 LYS A O 1
ATOM 672 N N . ILE A 1 85 ? 4.986 2.437 -16.599 1.00 80.44 85 ILE A N 1
ATOM 673 C CA . ILE A 1 85 ? 6.161 3.204 -17.045 1.00 80.44 85 ILE A CA 1
ATOM 674 C C . ILE A 1 85 ? 7.288 2.251 -17.451 1.00 80.44 85 ILE A C 1
ATOM 676 O O . ILE A 1 85 ? 7.889 2.439 -18.505 1.00 80.44 85 ILE A O 1
ATOM 680 N N . GLU A 1 86 ? 7.538 1.207 -16.663 1.00 78.56 86 GLU A N 1
ATOM 681 C CA . GLU A 1 86 ? 8.519 0.170 -16.989 1.00 78.56 86 GLU A CA 1
ATOM 682 C C . GLU A 1 86 ? 8.206 -0.522 -18.322 1.00 78.56 86 GLU A C 1
ATOM 684 O O . GLU A 1 86 ? 9.078 -0.607 -19.186 1.00 78.56 86 GLU A O 1
ATOM 689 N N . GLN A 1 87 ? 6.959 -0.956 -18.524 1.00 79.31 87 GLN A N 1
ATOM 690 C CA . GLN A 1 87 ? 6.521 -1.563 -19.785 1.00 79.31 87 GLN A CA 1
ATOM 691 C C . GLN A 1 87 ? 6.693 -0.605 -20.969 1.00 79.31 87 GLN A C 1
ATOM 693 O O . GLN A 1 87 ? 7.126 -1.012 -22.046 1.00 79.31 87 GLN A O 1
ATOM 698 N N . TRP A 1 88 ? 6.377 0.677 -20.778 1.00 80.88 88 TRP A N 1
ATOM 699 C CA . TRP A 1 88 ? 6.563 1.695 -21.806 1.00 80.88 88 TRP A CA 1
ATOM 700 C C . TRP A 1 88 ? 8.041 1.904 -22.164 1.00 80.88 88 TRP A C 1
ATOM 702 O O . TRP A 1 88 ? 8.371 1.937 -23.348 1.00 80.88 88 TRP A O 1
ATOM 712 N N . LEU A 1 89 ? 8.934 1.982 -21.172 1.00 75.00 89 LEU A N 1
ATOM 713 C CA . LEU A 1 89 ? 10.379 2.093 -21.399 1.00 75.00 89 LEU A CA 1
ATOM 714 C C . LEU A 1 89 ? 10.938 0.856 -22.113 1.00 75.00 89 LEU A C 1
ATOM 716 O O . LEU A 1 89 ? 11.713 1.002 -23.056 1.00 75.00 89 LEU A O 1
ATOM 720 N N . ALA A 1 90 ? 10.516 -0.346 -21.713 1.00 75.50 90 ALA A N 1
ATOM 721 C CA . ALA A 1 90 ? 10.924 -1.587 -22.366 1.00 75.50 90 ALA A CA 1
ATOM 722 C C . ALA A 1 90 ? 10.514 -1.617 -23.849 1.00 75.50 90 ALA A C 1
ATOM 724 O O . ALA A 1 90 ? 11.311 -2.007 -24.690 1.00 75.50 90 ALA A O 1
ATOM 725 N N . ASN A 1 91 ? 9.319 -1.125 -24.190 1.00 75.69 91 ASN A N 1
ATOM 726 C CA . ASN A 1 91 ? 8.862 -1.046 -25.583 1.00 75.69 91 ASN A CA 1
ATOM 727 C C . ASN A 1 91 ? 9.629 -0.021 -26.440 1.00 75.69 91 ASN A C 1
ATOM 729 O O . ASN A 1 91 ? 9.593 -0.111 -27.664 1.00 75.69 91 ASN A O 1
ATOM 733 N N . LEU A 1 92 ? 10.263 0.988 -25.830 1.00 74.62 92 LEU A N 1
ATOM 734 C CA . LEU A 1 92 ? 11.024 2.014 -26.554 1.00 74.62 92 LEU A CA 1
ATOM 735 C C . LEU A 1 92 ? 12.470 1.606 -26.847 1.00 74.62 92 LEU A C 1
ATOM 737 O O . LEU A 1 92 ? 13.047 2.090 -27.821 1.00 74.62 92 LEU A O 1
ATOM 741 N N . TYR A 1 93 ? 13.058 0.777 -25.985 1.00 71.38 93 TYR A N 1
ATOM 742 C CA . TYR A 1 93 ? 14.494 0.480 -25.992 1.00 71.38 93 TYR A CA 1
ATOM 743 C C . TYR A 1 93 ? 14.826 -1.022 -26.050 1.00 71.38 93 TYR A C 1
ATOM 745 O O . TYR A 1 93 ? 16.008 -1.367 -26.006 1.00 71.38 93 TYR A O 1
ATOM 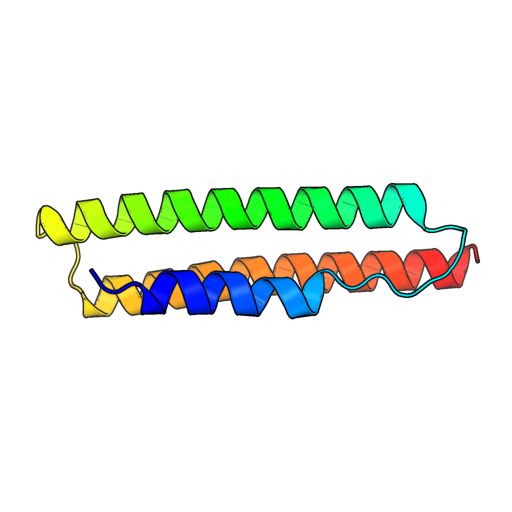753 N N . GLY A 1 94 ? 13.813 -1.892 -26.110 1.00 56.91 94 GLY A N 1
ATOM 754 C CA . GLY A 1 94 ? 13.923 -3.356 -26.148 1.00 56.91 94 GLY A CA 1
ATOM 755 C C . GLY A 1 94 ? 13.829 -3.963 -27.539 1.00 56.91 94 GLY A C 1
ATOM 756 O O . GLY A 1 94 ? 13.180 -3.358 -28.422 1.00 56.91 94 GLY A O 1
#

pLDDT: mean 77.14, std 14.7, range [39.31, 95.81]

Radiu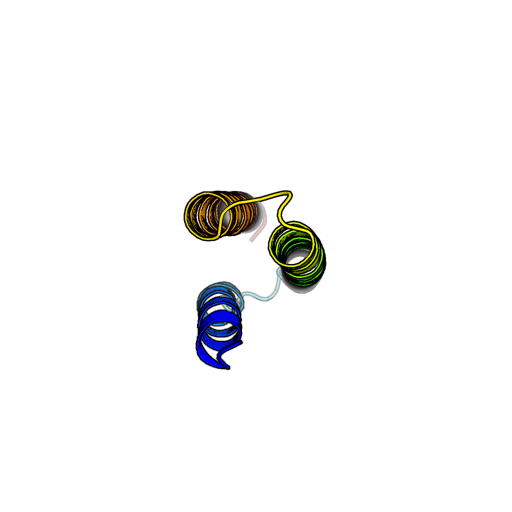s of gyration: 16.34 Å; chains: 1; bounding box: 33×21×49 Å

Sequence (94 aa):
MSSFELQQVDSLWEDQTHPSDTSSSHIVAESRQKLIELYKDCSKNFIEHTENLINNGQLSTADAVESTQMHIGSNQEEVKKFIKIEQWLANLYG